Protein AF-A0A8S3DBG9-F1 (afdb_monomer_lite)

Organism: NCBI:txid392030

Sequence (109 aa):
MYNTSGSDIDVEEFEYHNGSRKIAKTYVEKKRRDRINRSLDELKELLAIHCDKARYQKLEKAEILEMCVDFVKQTNGHLNSMKHNYELGYQQCTTDAANFLNTITEISF

InterPro domains:
  IPR011598 Myc-type, basic helix-loop-helix (bHLH) domain [PF00010] (21-74)
  IPR011598 Myc-type, basic helix-loop-helix (bHLH) domain [PS50888] (20-75)
  IPR011598 Myc-type, basic helix-loop-helix (bHLH) domain [SM00353] (26-81)
  IPR036638 Helix-loop-helix DNA-binding domain superfamily [G3DSA:4.10.280.10] (15-77)
  IPR036638 Helix-loop-helix DNA-binding domain superfamily [SSF47459] (18-90)
  IPR050370 Hairy and Enhancer of Split/HEY-related [PTHR10985] (19-104)

Radius of gyration: 27.49 Å; chains: 1; bounding box: 57×35×76 Å

Secondary structure (DSSP, 8-state):
----------HHHHHTTTT-HHHHHHHHHHHHHHHHHHHHHHHHHHHHTTS-HHHHHT--HHHHHHHHHHHHHHHHHHHHHHHHHHHHHHHHHHHHHHHHHHHHHHHT-

pLDDT: mean 81.18, std 18.36, range [28.84, 98.06]

Structure (mmCIF, N/CA/C/O backbone):
data_AF-A0A8S3DBG9-F1
#
_entry.id   AF-A0A8S3DBG9-F1
#
loop_
_atom_site.group_PDB
_atom_site.id
_atom_site.type_symbol
_atom_site.label_atom_id
_atom_site.label_alt_id
_atom_site.label_comp_id
_atom_site.label_asym_id
_atom_site.label_entity_id
_atom_site.label_seq_id
_atom_site.pdbx_PDB_ins_code
_atom_site.Cartn_x
_atom_site.Cartn_y
_atom_site.Cartn_z
_atom_site.occupancy
_atom_site.B_iso_or_equiv
_atom_site.auth_seq_id
_atom_site.auth_comp_id
_atom_site.auth_asym_id
_atom_site.auth_atom_id
_atom_site.pdbx_PDB_model_num
ATOM 1 N N . MET A 1 1 ? 10.238 -21.351 1.385 1.00 35.28 1 MET A N 1
ATOM 2 C CA . MET A 1 1 ? 11.456 -21.689 0.624 1.00 35.28 1 MET A CA 1
ATOM 3 C C . MET A 1 1 ? 11.968 -20.402 0.018 1.00 35.28 1 MET A C 1
ATOM 5 O O . MET A 1 1 ? 11.355 -19.877 -0.899 1.00 35.28 1 MET A O 1
ATOM 9 N N . TYR A 1 2 ? 12.988 -19.827 0.64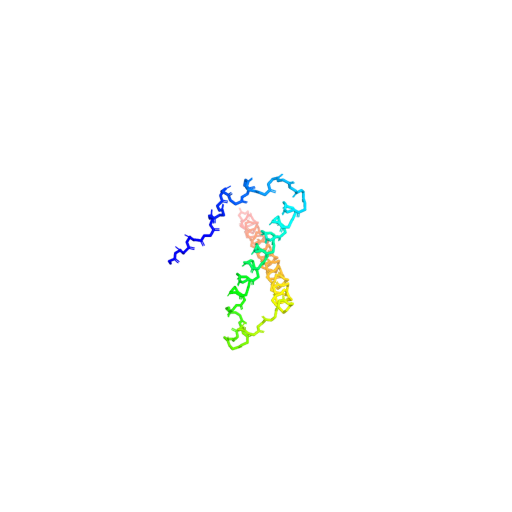0 1.00 28.84 2 TYR A N 1
ATOM 10 C CA . TYR A 1 2 ? 13.624 -18.590 0.205 1.00 28.84 2 TYR A CA 1
ATOM 11 C C . TYR A 1 2 ? 14.526 -18.949 -0.971 1.00 28.84 2 TYR A C 1
ATOM 13 O O . TYR A 1 2 ? 15.528 -19.633 -0.777 1.00 28.84 2 TYR A O 1
ATOM 21 N N . ASN A 1 3 ? 14.163 -18.526 -2.179 1.00 31.48 3 ASN A N 1
ATOM 22 C CA . ASN A 1 3 ? 15.112 -18.525 -3.282 1.00 31.48 3 ASN A CA 1
ATOM 23 C C . ASN A 1 3 ? 15.869 -17.203 -3.237 1.00 31.48 3 ASN A C 1
ATOM 25 O O . ASN A 1 3 ? 15.508 -16.209 -3.860 1.00 31.48 3 ASN A O 1
ATOM 29 N N . THR A 1 4 ? 16.929 -17.222 -2.437 1.00 45.03 4 THR A N 1
ATOM 30 C CA . THR A 1 4 ? 18.029 -16.269 -2.502 1.00 45.03 4 THR A CA 1
ATOM 31 C C . THR A 1 4 ? 18.840 -16.602 -3.751 1.00 45.03 4 THR A C 1
ATOM 33 O O . THR A 1 4 ? 19.736 -17.440 -3.714 1.00 45.03 4 THR A O 1
ATOM 36 N N . SER A 1 5 ? 18.498 -16.016 -4.894 1.00 43.88 5 SER A N 1
ATOM 37 C CA . SER A 1 5 ? 19.331 -16.081 -6.101 1.00 43.88 5 SER A CA 1
ATOM 38 C C . SER A 1 5 ? 19.079 -14.831 -6.929 1.00 43.88 5 SER A C 1
ATOM 40 O O . SER A 1 5 ? 18.040 -14.681 -7.565 1.00 43.88 5 SER A O 1
ATOM 42 N N . GLY A 1 6 ? 20.021 -13.897 -6.853 1.00 44.53 6 GLY A N 1
ATOM 43 C CA . GLY A 1 6 ? 19.954 -12.630 -7.575 1.00 44.53 6 GLY A CA 1
ATOM 44 C C . GLY A 1 6 ? 20.738 -11.489 -6.932 1.00 44.53 6 GLY A C 1
ATOM 45 O O . GLY A 1 6 ? 20.438 -10.327 -7.199 1.00 44.53 6 GLY A O 1
ATOM 46 N N . SER A 1 7 ? 21.706 -11.797 -6.066 1.00 45.69 7 SER A N 1
ATOM 47 C CA . SER A 1 7 ? 22.724 -10.857 -5.585 1.00 45.69 7 SER A CA 1
ATOM 48 C C . SER A 1 7 ? 24.106 -11.131 -6.179 1.00 45.69 7 SER A C 1
ATOM 50 O O . SER A 1 7 ? 25.083 -10.633 -5.642 1.00 45.69 7 SER A O 1
ATOM 52 N N . ASP A 1 8 ? 24.184 -11.853 -7.295 1.00 46.62 8 ASP A N 1
ATOM 53 C CA . ASP A 1 8 ? 25.418 -12.030 -8.055 1.00 46.62 8 ASP A CA 1
ATOM 54 C C . ASP A 1 8 ? 25.242 -11.278 -9.370 1.00 46.62 8 ASP A C 1
ATOM 56 O O . ASP A 1 8 ? 24.726 -11.797 -10.356 1.00 46.62 8 ASP A O 1
ATOM 60 N N . ILE A 1 9 ? 25.556 -9.984 -9.351 1.00 51.84 9 ILE A N 1
ATOM 61 C CA . ILE A 1 9 ? 26.004 -9.362 -10.589 1.00 51.84 9 ILE A CA 1
ATOM 62 C C . ILE A 1 9 ? 27.513 -9.439 -10.520 1.00 51.84 9 ILE A C 1
ATOM 64 O O . ILE A 1 9 ? 28.116 -8.779 -9.669 1.00 51.84 9 ILE A O 1
ATOM 68 N N . ASP A 1 10 ? 28.064 -10.288 -11.379 1.00 47.66 10 ASP A N 1
ATOM 69 C CA . ASP A 1 10 ? 29.482 -10.561 -11.501 1.00 47.66 10 ASP A CA 1
ATOM 70 C C . ASP A 1 10 ? 30.271 -9.255 -11.473 1.00 47.66 10 ASP A C 1
ATOM 72 O O . ASP A 1 10 ? 30.150 -8.383 -12.341 1.00 47.66 10 ASP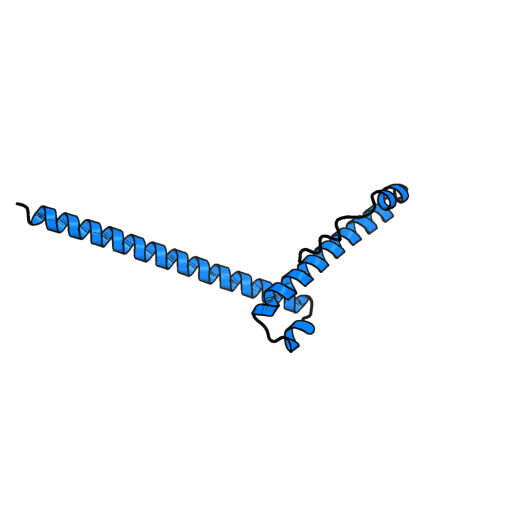 A O 1
ATOM 76 N N . VAL A 1 11 ? 31.091 -9.125 -10.434 1.00 52.78 11 VAL A N 1
ATOM 77 C CA . VAL A 1 11 ? 32.069 -8.046 -10.280 1.00 52.78 11 VAL A CA 1
ATOM 78 C C . VAL A 1 11 ? 32.977 -7.974 -11.526 1.00 52.78 11 VAL A C 1
ATOM 80 O O . VAL A 1 11 ? 33.428 -6.888 -11.887 1.00 52.78 11 VAL A O 1
ATOM 83 N N . GLU A 1 12 ? 33.131 -9.090 -12.253 1.00 49.97 12 GLU A N 1
ATOM 84 C CA . GLU A 1 12 ? 33.853 -9.201 -13.528 1.00 49.97 12 GLU A CA 1
ATOM 85 C C . GLU A 1 12 ? 33.236 -8.397 -14.695 1.00 49.97 12 GLU A C 1
ATOM 87 O O . GLU A 1 12 ? 33.978 -7.849 -15.512 1.00 49.97 12 GLU A O 1
ATOM 92 N N . GLU A 1 13 ? 31.908 -8.238 -14.792 1.00 54.75 13 GLU A N 1
ATOM 93 C CA . GLU A 1 13 ? 31.286 -7.554 -15.949 1.00 54.75 13 GLU A CA 1
ATOM 94 C C . GLU A 1 13 ? 31.361 -6.013 -15.840 1.00 54.75 13 GLU A C 1
ATOM 96 O O . GLU A 1 13 ? 31.306 -5.287 -16.845 1.00 54.75 13 GLU A O 1
ATOM 101 N N . PHE A 1 14 ? 31.534 -5.499 -14.615 1.00 57.44 14 PHE A N 1
ATOM 102 C CA . PHE A 1 14 ? 31.684 -4.069 -14.327 1.00 57.44 14 PHE A CA 1
ATOM 103 C C . PHE A 1 14 ? 33.087 -3.548 -14.677 1.00 57.44 14 PHE A C 1
ATOM 105 O O . PHE A 1 14 ? 33.224 -2.418 -15.152 1.00 57.44 14 PHE A O 1
ATOM 112 N N . GLU A 1 15 ? 34.124 -4.372 -14.499 1.00 51.38 15 GLU A N 1
ATOM 113 C CA . GLU A 1 15 ? 35.515 -3.984 -14.764 1.00 51.38 15 GLU A CA 1
ATOM 114 C C . GLU A 1 15 ? 35.837 -3.919 -16.270 1.00 51.38 15 GLU A C 1
ATOM 116 O O . GLU A 1 15 ? 36.582 -3.039 -16.706 1.00 51.38 15 GLU A O 1
ATOM 121 N N . TYR A 1 16 ? 35.181 -4.745 -17.096 1.00 53.00 16 TYR A N 1
ATOM 122 C CA . TYR A 1 16 ? 35.393 -4.791 -18.552 1.00 53.00 16 TYR A CA 1
ATOM 123 C C . TYR A 1 16 ? 34.904 -3.534 -19.305 1.00 53.00 16 TYR A C 1
ATOM 125 O O . TYR A 1 16 ? 35.330 -3.250 -20.425 1.00 53.00 16 TYR A O 1
ATOM 133 N N . HIS A 1 17 ? 34.026 -2.730 -18.697 1.00 60.03 17 HIS A N 1
ATOM 134 C CA . HIS A 1 17 ? 33.321 -1.637 -19.381 1.00 60.03 17 HIS A CA 1
ATOM 135 C C . HIS A 1 17 ? 33.732 -0.221 -18.951 1.00 60.03 17 HIS A C 1
ATOM 137 O O . HIS A 1 17 ? 33.136 0.770 -19.398 1.00 60.03 17 HIS A O 1
ATOM 143 N N . ASN A 1 18 ? 34.796 -0.095 -18.153 1.00 55.41 18 ASN A N 1
ATOM 144 C CA . ASN A 1 18 ? 35.299 1.196 -17.669 1.00 55.41 18 ASN A CA 1
ATOM 145 C C . ASN A 1 18 ? 35.893 2.107 -18.767 1.00 55.41 18 ASN A C 1
ATOM 147 O O . ASN A 1 18 ? 36.197 3.271 -18.511 1.00 55.41 18 ASN A O 1
ATOM 151 N N . GLY A 1 19 ? 35.999 1.636 -20.014 1.00 57.91 19 GLY A N 1
ATOM 152 C CA . GLY A 1 19 ? 36.531 2.417 -21.134 1.00 57.91 19 GLY A CA 1
ATOM 153 C C . GLY A 1 19 ? 35.585 3.472 -21.729 1.00 57.91 19 GLY A C 1
ATOM 154 O O . GLY A 1 19 ? 35.998 4.227 -22.606 1.00 57.91 19 GLY A O 1
ATOM 155 N N . SER A 1 20 ? 34.306 3.555 -21.331 1.00 65.75 20 SER A N 1
ATOM 156 C CA . SER A 1 20 ? 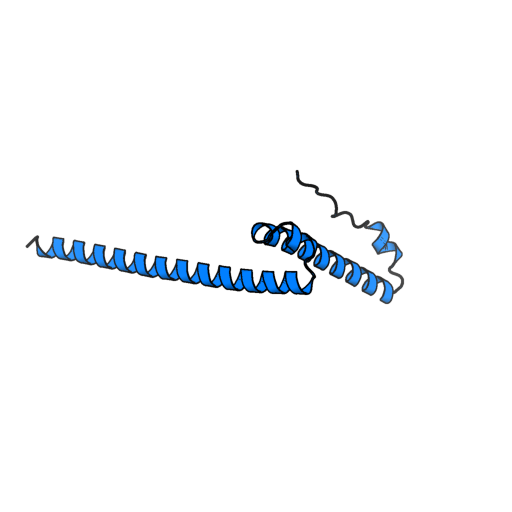33.362 4.501 -21.955 1.00 65.75 20 SER A CA 1
ATOM 157 C C . SER A 1 20 ? 32.199 4.906 -21.045 1.00 65.75 20 SER A C 1
ATOM 159 O O . SER A 1 20 ? 31.300 4.114 -20.771 1.00 65.75 20 SER A O 1
ATOM 161 N N . ARG A 1 21 ? 32.119 6.198 -20.683 1.00 69.38 21 ARG A N 1
ATOM 162 C CA . ARG A 1 21 ? 31.021 6.804 -19.883 1.00 69.38 21 ARG A CA 1
ATOM 163 C C . ARG A 1 21 ? 29.609 6.427 -20.360 1.00 69.38 21 ARG A C 1
ATOM 165 O O . ARG A 1 21 ? 28.677 6.384 -19.563 1.00 69.38 21 ARG A O 1
ATOM 172 N N . LYS A 1 22 ? 29.435 6.178 -21.661 1.00 68.06 22 LYS A N 1
ATOM 173 C CA . LYS A 1 22 ? 28.159 5.769 -22.269 1.00 68.06 22 LYS A CA 1
ATOM 174 C C . LYS A 1 22 ? 27.730 4.358 -21.842 1.00 68.06 22 LYS A C 1
ATOM 176 O O . LYS A 1 22 ? 26.543 4.124 -21.623 1.00 68.06 22 LYS A O 1
ATOM 181 N N . ILE A 1 23 ? 28.683 3.445 -21.683 1.00 72.06 23 ILE A N 1
ATOM 182 C CA . ILE A 1 23 ? 28.414 2.057 -21.307 1.00 72.06 23 ILE A CA 1
ATOM 183 C C . ILE A 1 23 ? 28.075 1.969 -19.818 1.00 72.06 23 ILE A C 1
ATOM 185 O O . ILE A 1 23 ? 27.040 1.408 -19.468 1.00 72.06 23 ILE A O 1
ATOM 189 N N . ALA A 1 24 ? 28.844 2.649 -18.961 1.00 74.25 24 ALA A N 1
ATOM 190 C CA . ALA A 1 24 ? 28.536 2.757 -17.534 1.00 74.25 24 ALA A CA 1
ATOM 191 C C . ALA A 1 24 ? 27.123 3.325 -17.285 1.00 74.25 24 ALA A C 1
ATOM 193 O O . ALA A 1 24 ? 26.359 2.778 -16.492 1.00 74.25 24 ALA A O 1
ATOM 194 N N . LYS A 1 25 ? 26.719 4.370 -18.028 1.00 79.12 25 LYS A N 1
ATOM 195 C CA . LYS A 1 25 ? 25.348 4.914 -17.970 1.00 79.12 25 LYS A CA 1
ATOM 196 C C . LYS A 1 25 ? 24.284 3.890 -18.380 1.00 79.12 25 LYS A C 1
ATOM 198 O O . LYS A 1 25 ? 23.250 3.791 -17.726 1.00 79.12 25 LYS A O 1
ATOM 203 N N . THR A 1 26 ? 24.538 3.126 -19.440 1.00 83.69 26 THR A N 1
ATOM 204 C CA . THR A 1 26 ? 23.609 2.096 -19.937 1.00 83.69 26 THR A CA 1
ATOM 205 C C . THR A 1 26 ? 23.425 0.974 -18.915 1.00 83.69 26 THR A C 1
ATOM 207 O O . THR A 1 26 ? 22.304 0.527 -18.673 1.00 83.69 26 THR A O 1
ATOM 210 N N . TYR A 1 27 ? 24.513 0.561 -18.267 1.00 86.31 27 TYR A N 1
ATOM 211 C CA . TYR A 1 27 ? 24.495 -0.465 -17.233 1.00 86.31 27 TYR A CA 1
ATOM 212 C C . TYR A 1 27 ? 23.744 -0.017 -15.967 1.00 86.31 27 TYR A C 1
ATOM 214 O O . TYR A 1 27 ? 22.877 -0.738 -15.471 1.00 86.31 27 TYR A O 1
ATOM 222 N N . VAL A 1 28 ? 23.999 1.205 -15.482 1.00 87.62 28 VAL A N 1
ATOM 223 C CA . VAL A 1 28 ? 23.262 1.782 -14.341 1.00 87.62 28 VAL A CA 1
ATOM 224 C C . VAL A 1 28 ? 21.760 1.821 -14.625 1.00 87.62 28 VAL A C 1
ATOM 226 O O . VAL A 1 28 ? 20.952 1.462 -13.766 1.00 87.62 28 VAL A O 1
ATOM 229 N N . GLU A 1 29 ? 21.380 2.194 -15.846 1.00 90.00 29 GLU A N 1
ATOM 230 C CA . GLU A 1 29 ? 19.980 2.211 -16.259 1.00 90.00 29 GLU A CA 1
ATOM 231 C C . GLU A 1 29 ? 19.375 0.802 -16.340 1.00 90.00 29 GLU A C 1
ATOM 233 O O . GLU A 1 29 ? 18.246 0.603 -15.893 1.00 90.00 29 GLU A O 1
ATOM 238 N N . LYS A 1 30 ? 20.116 -0.202 -16.830 1.00 90.38 30 LYS A N 1
ATOM 239 C CA . LYS A 1 30 ? 19.688 -1.613 -16.784 1.00 90.38 30 LYS A CA 1
ATOM 240 C C . LYS A 1 30 ? 19.372 -2.034 -15.344 1.00 90.38 30 LYS A C 1
ATOM 242 O O . LYS A 1 30 ? 18.237 -2.410 -15.068 1.00 90.38 30 LYS A O 1
ATOM 247 N N . LYS A 1 31 ? 20.299 -1.818 -14.401 1.00 91.81 31 LYS A N 1
ATOM 248 C CA . LYS A 1 31 ? 20.094 -2.140 -12.976 1.00 91.81 31 LYS A CA 1
ATOM 249 C C . LYS A 1 31 ? 18.904 -1.391 -12.364 1.00 91.81 31 LYS A C 1
ATOM 251 O O . LYS A 1 31 ? 18.184 -1.944 -11.529 1.00 91.81 31 LYS A O 1
ATOM 256 N N . ARG A 1 32 ? 18.678 -0.133 -12.762 1.00 95.25 32 ARG A N 1
ATOM 257 C CA . ARG A 1 32 ? 17.503 0.645 -12.340 1.00 95.25 32 ARG A CA 1
ATOM 258 C C . ARG A 1 32 ? 16.207 0.012 -12.847 1.00 95.25 32 ARG A C 1
ATOM 260 O O . ARG A 1 32 ? 15.285 -0.158 -12.052 1.00 95.25 32 ARG A O 1
ATOM 267 N N . ARG A 1 33 ? 16.146 -0.348 -14.132 1.00 96.50 33 ARG A N 1
ATOM 268 C CA . ARG A 1 33 ? 14.975 -0.992 -14.748 1.00 96.50 33 ARG A CA 1
ATOM 269 C C . ARG A 1 33 ? 14.690 -2.356 -14.138 1.00 96.50 33 ARG A C 1
ATOM 271 O O . ARG A 1 33 ? 13.538 -2.628 -13.822 1.00 96.50 33 ARG A O 1
ATOM 278 N N . ASP A 1 34 ? 15.720 -3.155 -13.889 1.00 95.62 34 ASP A N 1
ATOM 279 C CA . ASP A 1 34 ? 15.564 -4.474 -13.274 1.00 95.62 34 ASP A CA 1
ATOM 280 C C . ASP A 1 34 ? 15.009 -4.358 -11.853 1.00 95.62 34 ASP A C 1
ATOM 282 O O . ASP A 1 34 ? 14.097 -5.092 -11.483 1.00 95.62 34 ASP A O 1
ATOM 286 N N . ARG A 1 35 ? 15.495 -3.383 -11.070 1.00 96.81 35 ARG A N 1
ATOM 287 C CA . ARG A 1 35 ? 14.932 -3.093 -9.745 1.00 96.81 35 ARG A CA 1
ATOM 288 C C . ARG A 1 35 ? 13.454 -2.707 -9.830 1.00 96.81 35 ARG A C 1
ATOM 290 O O . ARG A 1 35 ? 12.666 -3.213 -9.046 1.00 96.81 35 ARG A O 1
ATOM 297 N N . ILE A 1 36 ? 13.086 -1.838 -10.773 1.00 95.62 36 ILE A N 1
ATOM 298 C CA . ILE A 1 36 ? 11.692 -1.408 -10.961 1.00 95.62 36 ILE A CA 1
ATOM 299 C C . ILE A 1 36 ? 10.795 -2.581 -11.346 1.00 95.62 36 ILE A C 1
ATOM 301 O O . ILE A 1 36 ? 9.708 -2.707 -10.798 1.00 95.62 36 ILE A O 1
ATOM 305 N N . ASN A 1 37 ? 11.240 -3.439 -12.265 1.00 95.12 37 ASN A N 1
ATOM 306 C CA . ASN A 1 37 ? 10.458 -4.602 -12.673 1.00 95.12 37 ASN A CA 1
ATOM 307 C C . ASN A 1 37 ? 10.254 -5.569 -11.502 1.00 95.12 37 ASN A C 1
ATOM 309 O O . ASN A 1 37 ? 9.117 -5.944 -11.254 1.00 95.12 37 ASN A O 1
ATOM 313 N N . ARG A 1 38 ? 11.302 -5.859 -10.714 1.00 95.38 38 ARG A N 1
ATOM 314 C CA . ARG A 1 38 ? 11.159 -6.686 -9.503 1.00 95.38 38 ARG A CA 1
ATOM 315 C C . ARG A 1 38 ? 10.129 -6.120 -8.529 1.00 95.38 38 ARG A C 1
ATOM 317 O O . ARG A 1 38 ? 9.293 -6.862 -8.035 1.00 95.38 38 ARG A O 1
ATOM 324 N N . SER A 1 39 ? 10.157 -4.808 -8.289 1.00 95.00 39 SER A N 1
ATOM 325 C CA . SER A 1 39 ? 9.157 -4.166 -7.432 1.00 95.00 39 SER A CA 1
ATOM 326 C C . SER A 1 39 ? 7.745 -4.244 -8.018 1.00 95.00 39 SER A C 1
ATOM 328 O O . SER A 1 39 ? 6.797 -4.425 -7.269 1.00 95.00 39 SER A O 1
ATOM 330 N N . LEU A 1 40 ? 7.576 -4.120 -9.338 1.00 93.75 40 LEU A N 1
ATOM 331 C CA . LEU A 1 40 ? 6.261 -4.270 -9.970 1.00 93.75 40 LEU A CA 1
ATOM 332 C C . LEU A 1 40 ? 5.730 -5.703 -9.865 1.00 93.75 40 LEU A C 1
ATOM 334 O O . LEU A 1 40 ? 4.533 -5.868 -9.653 1.00 93.75 40 LEU A O 1
ATOM 338 N N . ASP A 1 41 ? 6.596 -6.709 -9.983 1.00 91.94 41 ASP A N 1
ATOM 339 C CA . ASP A 1 41 ? 6.214 -8.115 -9.836 1.00 91.94 41 ASP A CA 1
ATOM 340 C C . ASP A 1 41 ? 5.782 -8.422 -8.393 1.00 91.94 41 ASP A C 1
ATOM 342 O O . ASP A 1 41 ? 4.718 -9.001 -8.180 1.00 91.94 41 ASP A O 1
ATOM 346 N N . GLU A 1 42 ? 6.533 -7.937 -7.400 1.00 92.50 42 GLU A N 1
ATOM 347 C CA . GLU A 1 42 ? 6.174 -8.051 -5.979 1.00 92.50 42 GLU A CA 1
ATOM 348 C C . GLU A 1 42 ? 4.852 -7.331 -5.662 1.00 92.50 42 GLU A C 1
ATOM 350 O O . GLU A 1 42 ? 3.972 -7.888 -5.002 1.00 92.50 42 GLU A O 1
ATOM 355 N N . LEU A 1 43 ? 4.664 -6.111 -6.181 1.00 92.50 43 LEU A N 1
ATOM 356 C CA . LEU A 1 43 ? 3.401 -5.382 -6.041 1.00 92.50 43 LEU A CA 1
ATOM 357 C C . LEU A 1 43 ? 2.236 -6.156 -6.657 1.00 92.50 43 LEU A C 1
ATOM 359 O O . LEU A 1 43 ? 1.162 -6.217 -6.060 1.00 92.50 43 LEU A O 1
ATOM 363 N N . LYS A 1 44 ? 2.449 -6.777 -7.822 1.00 89.75 44 LYS A N 1
ATOM 364 C CA . LYS A 1 44 ? 1.459 -7.654 -8.446 1.00 89.75 44 LYS A CA 1
ATOM 365 C C . LYS A 1 44 ? 1.072 -8.748 -7.447 1.00 89.75 44 LYS A C 1
ATOM 367 O O . LYS A 1 44 ? -0.104 -8.855 -7.103 1.00 89.75 44 LYS A O 1
ATOM 372 N N . GLU A 1 45 ? 2.036 -9.519 -6.948 1.00 89.19 45 GLU A N 1
ATOM 373 C CA . GLU A 1 45 ? 1.796 -10.642 -6.029 1.00 89.19 45 GLU A CA 1
ATOM 374 C C . GLU A 1 45 ? 1.023 -10.234 -4.766 1.00 89.19 45 GLU A C 1
ATOM 376 O O . GLU A 1 45 ? 0.077 -10.922 -4.378 1.00 89.19 45 GLU A O 1
ATOM 381 N N . LEU A 1 46 ? 1.354 -9.090 -4.163 1.00 88.88 46 LEU A N 1
ATOM 382 C CA . LEU A 1 46 ? 0.639 -8.562 -2.994 1.00 88.88 46 LEU A CA 1
ATOM 383 C C . LEU A 1 46 ? -0.823 -8.206 -3.314 1.00 88.88 46 LEU A C 1
ATOM 385 O O . LEU A 1 46 ? -1.732 -8.477 -2.521 1.00 88.88 46 LEU A O 1
ATOM 389 N N . LEU A 1 47 ? -1.076 -7.646 -4.499 1.00 85.69 47 LEU A N 1
ATOM 390 C CA . LEU A 1 47 ? -2.427 -7.347 -4.973 1.00 85.69 47 LEU A CA 1
ATOM 391 C C . LEU A 1 47 ? -3.229 -8.610 -5.329 1.00 85.69 47 LEU A C 1
ATOM 393 O O . LEU A 1 47 ? -4.460 -8.569 -5.304 1.00 85.69 47 LEU A O 1
ATOM 397 N N . ALA A 1 48 ? -2.574 -9.744 -5.610 1.00 81.81 48 ALA A N 1
ATOM 398 C CA . ALA A 1 48 ? -3.232 -11.000 -5.983 1.00 81.81 48 ALA A CA 1
ATOM 399 C C . ALA A 1 48 ? -4.212 -11.512 -4.915 1.00 81.81 48 ALA A C 1
ATOM 401 O O . ALA A 1 48 ? -5.209 -12.146 -5.246 1.00 81.81 48 ALA A O 1
ATOM 402 N N . ILE A 1 49 ? -3.958 -11.211 -3.638 1.00 78.38 49 ILE A N 1
ATOM 403 C CA . ILE A 1 49 ? -4.829 -11.592 -2.511 1.00 78.38 49 ILE A CA 1
ATOM 404 C C . ILE A 1 49 ? -6.202 -10.898 -2.608 1.00 78.38 49 ILE A C 1
ATOM 406 O O . ILE A 1 49 ? -7.195 -11.397 -2.084 1.00 78.38 49 ILE A O 1
ATOM 410 N N . HIS A 1 50 ? -6.269 -9.773 -3.321 1.00 74.06 50 HIS A N 1
ATOM 411 C CA . HIS A 1 50 ? -7.440 -8.908 -3.429 1.00 74.06 50 HIS A CA 1
ATOM 412 C C . HIS A 1 50 ? -8.122 -9.004 -4.810 1.00 74.06 50 HIS A C 1
ATOM 414 O O . HIS A 1 50 ? -9.028 -8.223 -5.099 1.00 74.06 50 HIS A O 1
ATOM 420 N N . CYS A 1 51 ? -7.691 -9.923 -5.688 1.00 71.56 51 CYS A N 1
ATOM 421 C CA . CYS A 1 51 ? -8.180 -10.037 -7.066 1.00 71.56 51 CYS A CA 1
ATOM 422 C C . CYS A 1 51 ? -8.309 -11.486 -7.553 1.00 71.56 51 CYS A C 1
ATOM 424 O O . CYS A 1 51 ? -7.519 -12.361 -7.206 1.00 71.56 51 CYS A O 1
ATOM 426 N N . ASP A 1 52 ? -9.267 -11.730 -8.450 1.00 76.75 52 ASP A N 1
ATOM 427 C CA . ASP A 1 52 ? -9.433 -13.038 -9.084 1.00 76.75 52 ASP A CA 1
ATOM 428 C C . ASP A 1 52 ? -8.186 -13.445 -9.882 1.00 76.75 52 ASP A C 1
ATOM 430 O O . ASP A 1 52 ? -7.645 -12.665 -10.674 1.00 76.75 52 ASP A O 1
ATOM 434 N N . LYS A 1 53 ? -7.781 -14.717 -9.756 1.00 69.88 53 LYS A N 1
ATOM 435 C CA . LYS A 1 53 ? -6.574 -15.278 -10.399 1.00 69.88 53 LYS A CA 1
ATOM 436 C C . LYS A 1 53 ? -6.498 -15.019 -11.911 1.00 69.88 53 LYS A C 1
ATOM 438 O O . LYS A 1 53 ? -5.409 -14.820 -12.445 1.00 69.88 53 LYS A O 1
ATOM 443 N N . ALA A 1 54 ? -7.640 -15.007 -12.603 1.00 75.06 54 ALA A N 1
ATOM 444 C CA . ALA A 1 54 ? -7.709 -14.770 -14.047 1.00 75.06 54 ALA A CA 1
ATOM 445 C C . ALA A 1 54 ? -7.478 -13.299 -14.435 1.00 75.06 54 ALA A C 1
ATOM 447 O O . ALA A 1 54 ? -6.896 -13.026 -15.485 1.00 75.06 54 ALA A O 1
ATOM 448 N N . ARG A 1 55 ? -7.909 -12.354 -13.587 1.00 75.69 55 ARG A N 1
ATOM 449 C CA . ARG A 1 55 ? -7.662 -10.917 -13.778 1.00 75.69 55 ARG A CA 1
ATOM 450 C C . ARG A 1 55 ? -6.220 -10.569 -13.433 1.00 75.69 55 ARG A C 1
ATOM 452 O O . ARG A 1 55 ? -5.558 -9.877 -14.196 1.00 75.69 55 ARG A O 1
ATOM 459 N N . TYR A 1 56 ? -5.716 -11.151 -12.348 1.00 77.50 56 TYR A N 1
ATOM 460 C CA . TYR A 1 56 ? -4.348 -10.989 -11.869 1.00 77.50 56 TYR A CA 1
ATOM 461 C C . TYR A 1 56 ? -3.283 -11.223 -12.955 1.00 77.50 56 TYR A C 1
ATOM 463 O O . TYR A 1 56 ? -2.385 -10.401 -13.132 1.00 77.50 56 TYR A O 1
ATOM 471 N N . GLN A 1 57 ? -3.377 -12.313 -13.727 1.00 79.56 57 GLN A N 1
ATOM 472 C CA . GLN A 1 57 ? -2.342 -12.638 -14.718 1.00 79.56 57 GLN A CA 1
ATOM 473 C C . GLN A 1 57 ? -2.211 -11.598 -15.838 1.00 79.56 57 GLN A C 1
ATOM 475 O O . GLN A 1 57 ? -1.107 -11.410 -16.351 1.00 79.56 57 GLN A O 1
ATOM 480 N N . LYS A 1 58 ? -3.294 -10.886 -16.165 1.00 84.06 58 LYS A N 1
ATOM 481 C CA . LYS A 1 58 ? -3.363 -9.942 -17.288 1.00 84.06 58 LYS A CA 1
ATOM 482 C C . LYS A 1 58 ? -3.127 -8.480 -16.907 1.00 84.06 58 LYS A C 1
ATOM 484 O O . LYS A 1 58 ? -3.172 -7.648 -17.799 1.00 84.06 58 LYS A O 1
ATOM 489 N N . LEU A 1 59 ? -2.862 -8.182 -15.631 1.00 85.19 59 LEU A N 1
ATOM 490 C CA . LEU A 1 59 ? -2.656 -6.804 -15.183 1.00 85.19 59 LEU A CA 1
ATOM 491 C C . LEU A 1 59 ? -1.483 -6.138 -15.908 1.00 85.19 59 LEU A C 1
ATOM 493 O O . LEU A 1 59 ? -0.351 -6.644 -15.886 1.00 85.19 59 LEU A O 1
ATOM 497 N N . GLU A 1 60 ? -1.770 -4.986 -16.503 1.00 90.62 60 GLU A N 1
ATOM 498 C CA . GLU A 1 60 ? -0.792 -4.094 -17.106 1.00 90.62 60 GLU A CA 1
ATOM 499 C C . GLU A 1 60 ? -0.045 -3.280 -16.040 1.00 90.62 60 GLU A C 1
ATOM 501 O O . GLU A 1 60 ? -0.499 -3.096 -14.911 1.00 90.62 60 GLU A O 1
ATOM 506 N N . LYS A 1 61 ? 1.123 -2.727 -16.397 1.00 90.62 61 LYS A N 1
ATOM 507 C CA . LYS A 1 61 ? 1.942 -1.942 -15.454 1.00 90.62 61 LYS A CA 1
ATOM 508 C C . LYS A 1 61 ? 1.214 -0.713 -14.902 1.00 90.62 61 LYS A C 1
ATOM 510 O O . LYS A 1 61 ? 1.439 -0.358 -13.750 1.00 90.62 61 LYS A O 1
ATOM 515 N N . ALA A 1 62 ? 0.382 -0.063 -15.715 1.00 92.88 62 ALA A N 1
ATOM 516 C CA . ALA A 1 62 ? -0.404 1.089 -15.281 1.00 92.88 62 ALA A CA 1
ATOM 517 C C . ALA A 1 62 ? -1.478 0.679 -14.263 1.00 92.88 62 ALA A C 1
ATOM 519 O O . ALA A 1 62 ? -1.579 1.306 -13.213 1.00 92.88 62 ALA A O 1
ATOM 520 N N . GLU A 1 63 ? -2.188 -0.423 -14.523 1.00 90.25 63 GLU A N 1
ATOM 521 C CA . GLU A 1 63 ? -3.202 -0.969 -13.613 1.00 90.25 63 GLU A CA 1
ATOM 522 C C . GLU A 1 63 ? -2.594 -1.396 -12.269 1.00 90.25 63 GLU A C 1
ATOM 524 O O . GLU A 1 63 ? -3.155 -1.089 -11.221 1.00 90.25 63 GLU A O 1
ATOM 529 N N . ILE A 1 64 ? -1.414 -2.040 -12.275 1.00 91.62 64 ILE A N 1
ATOM 530 C CA . ILE A 1 64 ? -0.688 -2.391 -11.038 1.00 91.62 64 ILE A CA 1
ATOM 531 C C . ILE A 1 64 ? -0.438 -1.135 -10.194 1.00 91.62 64 ILE A C 1
ATOM 533 O O . ILE A 1 64 ? -0.669 -1.139 -8.988 1.00 91.62 64 ILE A O 1
ATOM 537 N N . LEU A 1 65 ? 0.029 -0.049 -10.816 1.00 95.12 65 LEU A N 1
ATOM 538 C CA . LEU A 1 65 ? 0.320 1.195 -10.105 1.00 95.12 65 LEU A CA 1
ATOM 539 C C . LEU A 1 65 ? -0.948 1.870 -9.570 1.00 95.12 65 LEU A C 1
ATOM 541 O O . LEU A 1 65 ? -0.942 2.334 -8.431 1.00 95.12 65 LEU A O 1
ATOM 545 N N . GLU A 1 66 ? -2.020 1.908 -10.359 1.00 93.12 66 GLU A N 1
ATOM 546 C CA . GLU A 1 66 ? -3.304 2.488 -9.956 1.00 93.12 66 GLU A CA 1
ATOM 547 C C . GLU A 1 66 ? -3.905 1.738 -8.762 1.00 93.12 66 GLU A C 1
ATOM 549 O O . GLU A 1 66 ? -4.173 2.341 -7.720 1.00 93.12 66 GLU A O 1
ATOM 554 N N . MET A 1 67 ? -3.985 0.408 -8.854 1.00 91.12 67 MET A N 1
ATOM 555 C CA . MET A 1 67 ? -4.470 -0.439 -7.765 1.00 91.12 67 MET A CA 1
ATOM 556 C C . MET A 1 67 ? -3.646 -0.274 -6.484 1.00 91.12 67 MET A C 1
ATOM 558 O O . MET A 1 67 ? -4.208 -0.212 -5.391 1.00 91.12 67 MET A O 1
ATOM 562 N N . CYS A 1 68 ? -2.319 -0.172 -6.596 1.00 93.12 68 CYS A N 1
ATOM 563 C CA . CYS A 1 68 ? -1.455 0.070 -5.442 1.00 93.12 68 CYS A CA 1
ATOM 564 C C . CYS A 1 68 ? -1.728 1.425 -4.782 1.00 93.12 68 CYS A C 1
ATOM 566 O O . CYS A 1 68 ? -1.753 1.516 -3.554 1.00 93.12 68 CYS A O 1
ATOM 568 N N . VAL A 1 69 ? -1.932 2.484 -5.570 1.00 94.94 69 VAL A N 1
ATOM 569 C CA . VAL A 1 69 ? -2.247 3.815 -5.033 1.00 94.94 69 VAL A CA 1
ATOM 570 C C . VAL A 1 69 ? -3.577 3.791 -4.284 1.00 94.94 69 VAL A C 1
ATOM 572 O O . VAL A 1 69 ? -3.661 4.325 -3.173 1.00 94.94 69 VAL A O 1
ATOM 575 N N . ASP A 1 70 ? -4.596 3.155 -4.856 1.00 91.69 70 ASP A N 1
ATOM 576 C CA . ASP A 1 70 ? -5.909 3.041 -4.225 1.00 91.69 70 ASP A CA 1
ATOM 577 C C . ASP A 1 70 ? -5.857 2.210 -2.943 1.00 91.69 70 ASP A C 1
ATOM 579 O O . ASP A 1 70 ? -6.414 2.623 -1.921 1.00 91.69 70 ASP A O 1
ATOM 583 N N . PHE A 1 71 ? -5.103 1.108 -2.954 1.00 91.12 71 PHE A N 1
ATOM 584 C CA . PHE A 1 71 ? -4.848 0.309 -1.761 1.00 91.12 71 PHE A CA 1
ATOM 585 C C . PHE A 1 71 ? -4.205 1.150 -0.650 1.00 91.12 71 PHE A C 1
ATOM 587 O O . PHE A 1 71 ? -4.737 1.214 0.456 1.00 91.12 71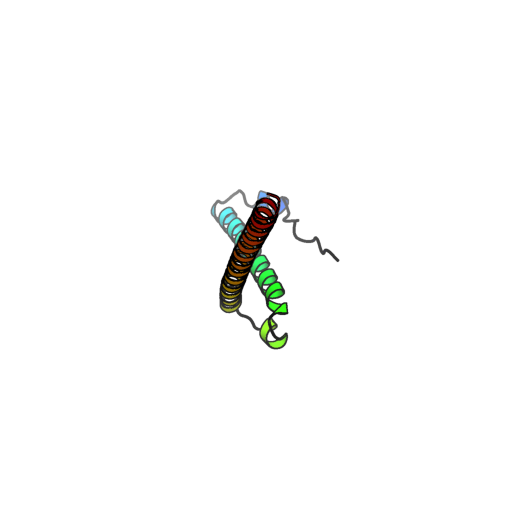 PHE A O 1
ATOM 594 N N . VAL A 1 72 ? -3.122 1.880 -0.942 1.00 93.75 72 VAL A N 1
ATOM 595 C CA . VAL A 1 72 ? -2.434 2.724 0.055 1.00 93.75 72 VAL A CA 1
ATOM 596 C C . VAL A 1 72 ? -3.361 3.805 0.618 1.00 93.75 72 VAL A C 1
ATOM 598 O O . VAL A 1 72 ? -3.363 4.046 1.828 1.00 93.75 72 VAL A O 1
ATOM 601 N N . LYS A 1 73 ? -4.179 4.449 -0.225 1.00 94.25 73 LYS A N 1
ATOM 602 C CA . LYS A 1 73 ? -5.175 5.431 0.233 1.00 94.25 73 LYS A CA 1
ATOM 603 C C . LYS A 1 73 ? -6.194 4.795 1.175 1.00 94.25 73 LYS A C 1
ATOM 605 O O . LYS A 1 73 ? -6.471 5.360 2.233 1.00 94.25 73 LYS A O 1
ATOM 610 N N . GLN A 1 74 ? -6.720 3.625 0.815 1.00 91.50 74 GLN A N 1
ATOM 611 C CA . GLN A 1 74 ? -7.692 2.903 1.629 1.00 91.50 74 GLN A CA 1
ATOM 612 C C . GLN A 1 74 ? -7.092 2.470 2.973 1.00 9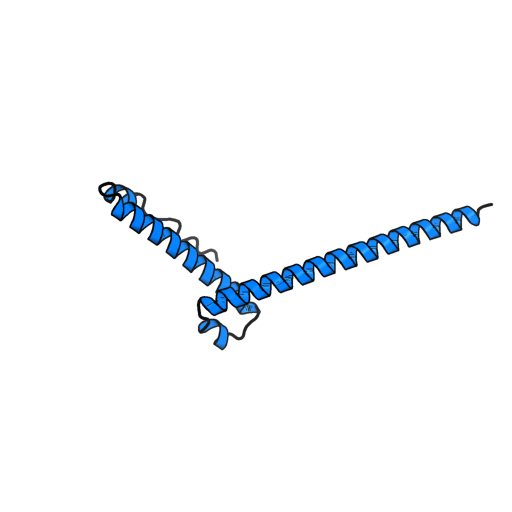1.50 74 GLN A C 1
ATOM 614 O O . GLN A 1 74 ? -7.695 2.722 4.017 1.00 91.50 74 GLN A O 1
ATOM 619 N N . THR A 1 75 ? -5.888 1.891 2.973 1.00 92.50 75 THR A N 1
ATOM 620 C CA . THR A 1 75 ? -5.190 1.474 4.198 1.00 92.5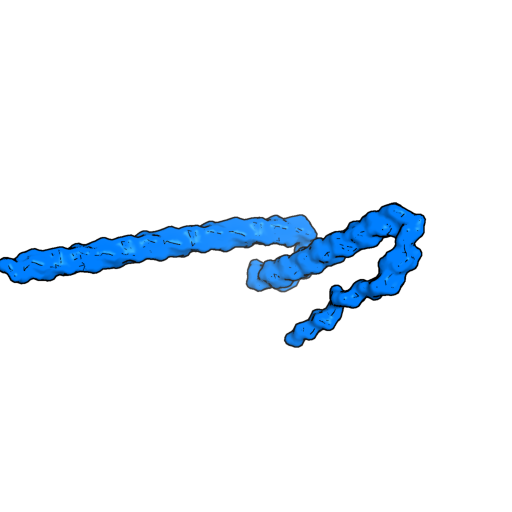0 75 THR A CA 1
ATOM 621 C C . THR A 1 75 ? -4.914 2.659 5.119 1.00 92.50 75 THR A C 1
ATOM 623 O O . THR A 1 75 ? -5.176 2.576 6.318 1.00 92.50 75 THR A O 1
ATOM 626 N N . ASN A 1 76 ? -4.444 3.786 4.577 1.00 93.94 76 ASN A N 1
ATOM 627 C CA . ASN A 1 76 ? -4.199 4.992 5.369 1.00 93.94 76 ASN A CA 1
ATOM 628 C C . ASN A 1 76 ? -5.495 5.571 5.950 1.00 93.94 76 ASN A C 1
ATOM 630 O O . ASN A 1 76 ? -5.520 5.967 7.116 1.00 93.94 76 ASN A O 1
ATOM 634 N N . GLY A 1 77 ? -6.580 5.585 5.170 1.00 93.81 77 GLY A N 1
ATOM 635 C CA . GLY A 1 77 ? -7.901 5.988 5.653 1.00 93.81 77 GLY A CA 1
ATOM 636 C C . GLY A 1 77 ? -8.385 5.105 6.806 1.00 93.81 77 GLY A C 1
ATOM 637 O O . GLY A 1 77 ? -8.802 5.618 7.845 1.00 93.81 77 GLY A O 1
ATOM 638 N N . HIS A 1 78 ? -8.253 3.785 6.660 1.00 93.81 78 HIS A N 1
ATOM 639 C CA . HIS A 1 78 ? -8.629 2.826 7.696 1.00 93.81 78 HIS A CA 1
ATOM 640 C C . HIS A 1 78 ? -7.788 2.990 8.971 1.00 93.81 78 HIS A C 1
ATOM 642 O O . HIS A 1 78 ? -8.340 3.055 10.068 1.00 93.81 78 HIS A O 1
ATOM 648 N N . LEU A 1 79 ? -6.466 3.142 8.835 1.00 93.81 79 LEU A N 1
ATOM 649 C CA . LEU A 1 79 ? -5.562 3.347 9.966 1.00 93.81 79 LEU A CA 1
ATOM 650 C C . LEU A 1 79 ? -5.881 4.638 10.731 1.00 93.81 79 LEU A C 1
ATOM 652 O O . LEU A 1 79 ? -5.883 4.639 11.961 1.00 93.81 79 LEU A O 1
ATOM 656 N N . ASN A 1 80 ? -6.169 5.730 10.022 1.00 94.25 80 ASN A N 1
ATOM 657 C CA . ASN A 1 80 ? -6.547 6.994 10.652 1.00 94.25 80 ASN A CA 1
ATOM 658 C C . ASN A 1 80 ? -7.885 6.878 11.389 1.00 94.25 80 ASN A C 1
ATOM 660 O O . ASN A 1 80 ? -8.002 7.363 12.512 1.00 94.25 80 ASN A O 1
ATOM 664 N N . SER A 1 81 ? -8.863 6.184 10.802 1.00 95.69 81 SER A N 1
ATOM 665 C CA . SER A 1 81 ? -10.138 5.910 11.468 1.00 95.69 81 SER A CA 1
ATOM 666 C C . SER A 1 81 ? -9.954 5.057 12.727 1.00 95.69 81 SER A C 1
ATOM 668 O O . SER A 1 81 ? -10.473 5.419 13.779 1.00 95.69 81 SER A O 1
ATOM 670 N N . MET A 1 82 ? -9.159 3.981 12.667 1.00 95.19 82 MET A N 1
ATOM 671 C CA . MET A 1 82 ? -8.844 3.165 13.846 1.00 95.19 82 MET A CA 1
ATOM 672 C C . MET A 1 82 ? -8.177 3.983 14.952 1.00 95.19 82 MET A C 1
ATOM 674 O O . MET A 1 82 ? -8.577 3.872 16.109 1.00 95.19 82 MET A O 1
ATOM 678 N N . LYS A 1 83 ? -7.188 4.818 14.608 1.00 96.31 83 LYS A N 1
ATOM 679 C CA . LYS A 1 83 ? -6.516 5.699 15.572 1.00 96.31 83 LYS A CA 1
ATOM 680 C C . LYS A 1 83 ? -7.496 6.662 16.234 1.00 96.31 83 LYS A C 1
ATOM 682 O O . LYS A 1 83 ? -7.483 6.780 17.453 1.00 96.31 83 LYS A O 1
ATOM 687 N N . HIS A 1 84 ? -8.360 7.295 15.445 1.00 96.56 84 HIS A N 1
ATOM 688 C CA . HIS A 1 84 ? -9.357 8.226 15.961 1.00 96.56 84 HIS A CA 1
ATOM 689 C C . HIS A 1 84 ? -10.358 7.536 16.896 1.00 96.56 84 HIS A C 1
ATOM 691 O O . HIS A 1 84 ? -10.595 8.009 18.002 1.00 96.56 84 HIS A O 1
ATOM 697 N N . ASN A 1 85 ? -10.891 6.378 16.496 1.00 96.81 85 ASN A N 1
ATOM 698 C CA . ASN A 1 85 ? -11.823 5.611 17.324 1.00 96.81 85 ASN A CA 1
ATOM 699 C C . ASN A 1 85 ? -11.174 5.148 18.636 1.00 96.81 85 ASN A C 1
ATOM 701 O O . ASN A 1 85 ? -11.810 5.187 19.687 1.00 96.81 85 ASN A O 1
ATOM 705 N N . TYR A 1 86 ? -9.906 4.729 18.581 1.00 97.62 86 TYR A N 1
ATOM 706 C CA . TYR A 1 86 ? -9.139 4.378 19.772 1.00 97.62 86 TYR A CA 1
ATOM 707 C C . TYR A 1 86 ? -8.967 5.580 20.707 1.00 97.62 86 TYR A C 1
ATOM 709 O O . TYR A 1 86 ? -9.202 5.459 21.905 1.00 97.62 86 TYR A O 1
ATOM 717 N N . GLU A 1 87 ? -8.586 6.740 20.169 1.00 97.81 87 GLU A N 1
ATOM 718 C CA . GLU A 1 87 ? -8.396 7.963 20.951 1.00 97.81 87 GLU A CA 1
ATOM 719 C C . GLU A 1 87 ? -9.696 8.417 21.624 1.00 97.81 87 GLU A C 1
ATOM 721 O O . GLU A 1 87 ? -9.691 8.700 22.821 1.00 97.81 87 GLU A O 1
ATOM 726 N N . LEU A 1 88 ? -10.816 8.397 20.894 1.00 97.81 88 LEU A N 1
ATOM 727 C CA . LEU A 1 88 ? -12.138 8.699 21.446 1.00 97.81 88 LEU A CA 1
ATOM 728 C C . LEU A 1 88 ? -12.524 7.730 22.570 1.00 97.81 88 LEU A C 1
ATOM 730 O O . LEU A 1 88 ? -12.936 8.165 23.644 1.00 97.81 88 LEU A O 1
ATOM 734 N N . GLY A 1 89 ? -12.364 6.423 22.346 1.00 97.94 89 GLY A N 1
ATOM 735 C CA . GLY A 1 89 ? -12.683 5.410 23.354 1.00 97.94 89 GLY A CA 1
ATOM 736 C C . GLY A 1 89 ? -11.798 5.519 24.599 1.00 97.94 89 GLY A C 1
ATOM 737 O O . GLY A 1 89 ? -12.280 5.374 25.722 1.00 97.94 89 GLY A O 1
ATOM 738 N N . TYR A 1 90 ? -10.512 5.826 24.414 1.00 98.06 90 TYR A N 1
ATOM 739 C CA . TYR A 1 90 ? -9.585 6.074 25.513 1.00 98.06 90 TYR A CA 1
ATOM 740 C C . TYR A 1 90 ? -10.001 7.305 26.325 1.00 98.06 90 TYR A C 1
ATOM 742 O O . TYR A 1 90 ? -10.129 7.208 27.544 1.00 98.06 90 TYR A O 1
ATOM 750 N N . GLN A 1 91 ? -10.272 8.435 25.661 1.00 98.06 91 GLN A N 1
ATOM 751 C CA . GLN A 1 91 ? -10.732 9.661 26.320 1.00 98.06 91 GLN A CA 1
ATOM 752 C C . GLN A 1 91 ? -12.008 9.410 27.125 1.00 98.06 91 GLN A C 1
ATOM 754 O O . GLN A 1 91 ? -12.051 9.737 28.311 1.00 98.06 91 GLN A O 1
ATOM 759 N N . GLN A 1 92 ? -12.996 8.746 26.525 1.00 97.81 92 GLN A N 1
ATOM 760 C CA . GLN A 1 92 ? -14.240 8.399 27.204 1.00 97.81 92 GLN A CA 1
ATOM 761 C C . GLN A 1 92 ? -13.987 7.562 28.464 1.00 97.81 92 GLN A C 1
ATOM 763 O O . GLN A 1 92 ? -14.448 7.926 29.541 1.00 97.81 92 GLN A O 1
ATOM 768 N N . CYS A 1 93 ? -13.176 6.505 28.363 1.00 97.81 93 CYS A N 1
ATOM 769 C CA . CYS A 1 93 ? -12.828 5.664 29.508 1.00 97.81 93 CYS A CA 1
ATOM 770 C C . CYS A 1 93 ? -12.142 6.465 30.628 1.00 97.81 93 CYS A C 1
ATOM 772 O O . CYS A 1 93 ? -12.469 6.305 31.804 1.00 97.81 93 CYS A O 1
ATOM 774 N N . THR A 1 94 ? -11.220 7.368 30.277 1.00 97.69 94 THR A N 1
ATOM 775 C CA . THR A 1 94 ? -10.550 8.215 31.275 1.00 97.69 94 THR A CA 1
ATOM 776 C C . THR A 1 94 ? -11.508 9.187 31.958 1.00 97.69 94 THR A C 1
ATOM 778 O O . THR A 1 94 ? -11.409 9.388 33.168 1.00 97.69 94 THR A O 1
ATOM 781 N N . THR A 1 95 ? -12.458 9.758 31.214 1.00 97.25 95 THR A N 1
ATOM 782 C CA . THR A 1 95 ? -13.497 10.635 31.762 1.00 97.25 95 THR A CA 1
ATOM 783 C C . THR A 1 95 ? -14.432 9.863 32.688 1.00 97.25 95 THR A C 1
ATOM 785 O O . THR A 1 95 ? -14.685 10.312 33.804 1.00 97.25 95 THR A O 1
ATOM 788 N N . ASP A 1 96 ? -14.888 8.682 32.273 1.00 97.12 96 ASP A N 1
ATOM 789 C CA . ASP A 1 96 ? -15.774 7.831 33.069 1.00 97.12 96 ASP A CA 1
ATOM 790 C C . ASP A 1 96 ? -15.097 7.386 34.374 1.00 97.12 96 ASP A C 1
ATOM 792 O O . ASP A 1 96 ? -15.698 7.465 35.448 1.00 97.12 96 ASP A O 1
ATOM 796 N N . ALA A 1 97 ? -13.817 7.002 34.311 1.00 97.12 97 ALA A N 1
ATOM 797 C CA . ALA A 1 97 ? -13.030 6.653 35.490 1.00 97.12 97 ALA A CA 1
ATOM 798 C C . ALA A 1 97 ? -12.858 7.844 36.449 1.00 97.12 97 ALA A C 1
ATOM 800 O O . ALA A 1 97 ? -13.020 7.684 37.660 1.00 97.12 97 ALA A O 1
ATOM 801 N N . ALA A 1 98 ? -12.566 9.042 35.931 1.00 95.62 98 ALA A N 1
ATOM 802 C CA . ALA A 1 98 ? -12.445 10.248 36.749 1.00 95.62 98 ALA A CA 1
ATOM 803 C C . ALA A 1 98 ? -13.773 10.610 37.434 1.00 95.62 98 ALA A C 1
ATOM 805 O O . ALA A 1 98 ? -13.794 10.901 38.630 1.00 95.62 98 ALA A O 1
ATOM 806 N N . ASN A 1 99 ? -14.886 10.529 36.701 1.00 95.00 99 ASN A N 1
ATOM 807 C CA . ASN A 1 99 ? -16.221 10.780 37.240 1.00 95.00 99 ASN A CA 1
ATOM 808 C C . ASN A 1 99 ? -16.573 9.788 38.352 1.00 95.00 99 ASN A C 1
ATOM 810 O O . ASN A 1 99 ? -17.031 10.205 39.412 1.00 95.00 99 ASN A O 1
ATOM 814 N N . PHE A 1 100 ? -16.298 8.497 38.150 1.00 95.62 100 PHE A N 1
ATOM 815 C CA . PHE A 1 100 ? -16.529 7.466 39.161 1.00 95.62 100 PHE A CA 1
ATOM 816 C C . PHE A 1 100 ? -15.754 7.735 40.458 1.00 95.62 100 PHE A C 1
ATOM 818 O O . PHE A 1 100 ? -16.320 7.650 41.549 1.00 95.62 100 PHE A O 1
ATOM 825 N N . LEU A 1 101 ? -14.474 8.105 40.349 1.00 95.06 101 LEU A N 1
ATOM 826 C CA . LEU A 1 101 ? -13.657 8.454 41.513 1.00 95.06 101 LEU A CA 1
ATOM 827 C C . LEU A 1 101 ? -14.197 9.693 42.239 1.00 95.06 101 LEU A C 1
ATOM 829 O O . LEU A 1 101 ? -14.283 9.671 43.465 1.00 95.06 101 LEU A O 1
ATOM 833 N N . ASN A 1 102 ? -14.624 10.723 41.501 1.00 90.19 102 ASN A N 1
ATOM 834 C CA . ASN A 1 102 ? -15.243 11.916 42.088 1.00 90.19 102 ASN A CA 1
ATOM 835 C C . ASN A 1 102 ? -16.536 11.569 42.843 1.00 90.19 102 ASN A C 1
ATOM 837 O O . ASN A 1 102 ? -16.732 12.013 43.974 1.00 90.19 102 ASN A O 1
ATOM 841 N N . THR A 1 103 ? -17.382 10.706 42.273 1.00 90.38 103 THR A N 1
ATOM 842 C CA . THR A 1 103 ? -18.596 10.224 42.946 1.00 90.38 103 THR A CA 1
ATOM 843 C C . THR A 1 103 ? -18.268 9.476 44.241 1.00 90.38 103 THR A C 1
ATOM 845 O O . THR A 1 103 ? -18.924 9.696 45.255 1.00 90.38 103 THR A O 1
ATOM 848 N N . ILE A 1 104 ? -17.227 8.634 44.261 1.00 87.25 104 ILE A N 1
ATOM 849 C CA . ILE A 1 104 ? -16.787 7.960 45.495 1.00 87.25 104 ILE A CA 1
ATOM 850 C C . ILE A 1 104 ? -16.338 8.977 46.550 1.00 87.25 104 ILE A C 1
ATOM 852 O O . ILE A 1 104 ? -16.670 8.830 47.730 1.00 87.25 104 ILE A O 1
ATOM 856 N N . THR A 1 105 ? -15.593 10.008 46.146 1.00 75.69 105 THR A N 1
ATOM 857 C CA . THR A 1 105 ? -15.126 11.041 47.079 1.00 75.69 105 THR A CA 1
ATOM 858 C C . THR A 1 105 ? -16.256 11.915 47.620 1.00 75.69 105 THR A C 1
ATOM 860 O O . THR A 1 105 ? -16.184 12.318 48.776 1.00 75.69 105 THR A O 1
ATOM 863 N N . GLU A 1 106 ? -17.317 12.150 46.844 1.00 68.69 106 GLU A N 1
ATOM 864 C CA . GLU A 1 106 ? -18.513 12.877 47.297 1.00 68.69 106 GLU A CA 1
ATOM 865 C C . GLU A 1 106 ? -19.402 12.044 48.236 1.00 68.69 106 GLU A C 1
ATOM 867 O O . GLU A 1 106 ? -20.036 12.602 49.124 1.00 68.69 106 GLU A O 1
ATOM 872 N N . ILE A 1 107 ? -19.427 10.713 48.090 1.00 60.84 107 ILE A N 1
ATOM 873 C CA . ILE A 1 107 ? -20.200 9.803 48.962 1.00 60.84 107 ILE A CA 1
ATOM 874 C C . ILE A 1 107 ? -19.507 9.569 50.320 1.00 60.84 107 ILE A C 1
ATOM 876 O O . ILE A 1 107 ? -20.136 9.110 51.271 1.00 60.84 107 ILE A O 1
ATOM 880 N N . SER A 1 108 ? -18.214 9.879 50.431 1.00 56.91 108 SER A N 1
ATOM 881 C CA . SER A 1 108 ? -17.403 9.601 51.626 1.00 56.91 108 SER A CA 1
ATOM 882 C C . SER A 1 108 ? -17.390 10.732 52.676 1.00 56.91 108 SER A C 1
ATOM 884 O O . SER A 1 108 ? -16.544 10.693 53.571 1.00 56.91 108 SER A O 1
ATOM 886 N N . PHE A 1 109 ? -18.301 11.712 52.594 1.00 45.44 109 PHE A N 1
ATOM 887 C CA . PHE A 1 109 ? -18.461 12.812 53.561 1.00 45.44 109 PHE A CA 1
ATOM 888 C C . PHE A 1 109 ? -19.870 12.885 54.155 1.00 45.44 109 PHE A C 1
ATOM 890 O O . PHE A 1 109 ? -20.851 12.764 53.391 1.00 45.44 109 PHE A O 1
#

Foldseek 3Di:
DDPPDDPDPDPVVVVVPPPDPVVVVVVVVVVVVVVVVVVLVVLLVVCPVVDDPVVSVPDDSVNSVVSVVVVVVVVVVVVVVVVVVVVVVVVVVVVVVVVVVVVVVVVVD